Protein AF-A0A3C7Z8U1-F1 (afdb_monomer_lite)

Foldseek 3Di:
DPDDALVVVQVVVVCCQAVHPPDDDDDDDDDDDPPPLNRVLSVLVSVVVCVQRVVDHRNPPVCSVVSCCQQPVVNPHDNADPVRVVVSRD

Radius of gyration: 14.52 Å; chains: 1; bounding box: 38×21×35 Å

Structure (mmCIF, N/CA/C/O backbone):
data_AF-A0A3C7Z8U1-F1
#
_entry.id   AF-A0A3C7Z8U1-F1
#
loop_
_atom_site.group_PDB
_atom_site.id
_atom_site.type_symbol
_atom_site.label_atom_id
_atom_site.label_alt_id
_atom_site.label_comp_id
_atom_site.label_asym_id
_atom_site.label_entity_id
_atom_site.label_seq_id
_atom_site.pdbx_PDB_ins_code
_atom_site.Cartn_x
_atom_site.Cartn_y
_atom_site.Cartn_z
_atom_site.occupancy
_atom_site.B_iso_or_equiv
_atom_site.auth_seq_id
_atom_site.auth_comp_id
_atom_site.auth_asym_id
_atom_site.auth_atom_id
_atom_site.pdbx_PDB_model_num
ATOM 1 N N . MET A 1 1 ? 20.936 -1.540 -17.612 1.00 43.25 1 MET A N 1
ATOM 2 C CA . MET A 1 1 ? 20.476 -1.582 -16.206 1.00 43.25 1 MET A CA 1
ATOM 3 C C . MET A 1 1 ? 19.107 -2.236 -16.203 1.00 43.25 1 MET A C 1
ATOM 5 O O . MET A 1 1 ? 18.395 -1.993 -17.175 1.00 43.25 1 MET A O 1
ATOM 9 N N . PRO A 1 2 ? 18.745 -3.075 -15.2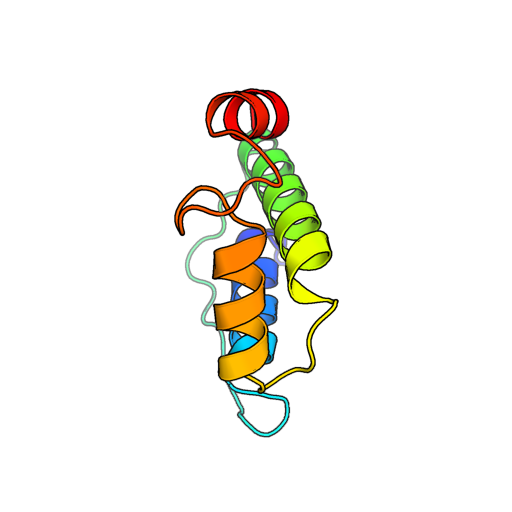17 1.00 46.03 2 PRO A N 1
ATOM 10 C CA . PRO A 1 2 ? 17.370 -3.551 -15.116 1.00 46.03 2 PRO A CA 1
ATOM 11 C C . PRO A 1 2 ? 16.482 -2.310 -15.004 1.00 46.03 2 PRO A C 1
ATOM 13 O O . PRO A 1 2 ? 16.688 -1.496 -14.103 1.00 46.03 2 PRO A O 1
ATOM 16 N N . GLN A 1 3 ? 15.595 -2.097 -15.975 1.00 50.50 3 GLN A N 1
ATOM 17 C CA . GLN A 1 3 ? 14.521 -1.124 -15.806 1.00 50.50 3 GLN A CA 1
ATOM 18 C C . GLN A 1 3 ? 13.666 -1.657 -14.663 1.00 50.50 3 GLN A C 1
ATOM 20 O O . GLN A 1 3 ? 13.385 -2.845 -14.670 1.00 50.50 3 GLN A O 1
ATOM 25 N N . VAL A 1 4 ? 13.393 -0.818 -13.665 1.00 56.16 4 VAL A N 1
ATOM 26 C CA . VAL A 1 4 ? 12.598 -1.162 -12.483 1.00 56.16 4 VAL A CA 1
ATOM 27 C C . VAL A 1 4 ? 11.190 -0.634 -12.721 1.00 56.16 4 VAL A C 1
ATOM 29 O O . VAL A 1 4 ? 11.020 0.563 -12.952 1.00 56.16 4 VAL A O 1
ATOM 32 N N . ASN A 1 5 ? 10.194 -1.511 -12.703 1.00 65.94 5 ASN A N 1
ATOM 33 C CA . ASN A 1 5 ? 8.790 -1.163 -12.809 1.00 65.94 5 ASN A CA 1
ATOM 34 C C . ASN A 1 5 ? 8.190 -0.881 -11.428 1.00 65.94 5 ASN A C 1
ATOM 36 O O . ASN A 1 5 ? 8.618 -1.402 -10.392 1.00 65.94 5 ASN A O 1
ATOM 40 N N . HIS A 1 6 ? 7.156 -0.048 -11.416 1.00 70.25 6 HIS A N 1
ATOM 41 C CA . HIS A 1 6 ? 6.506 0.372 -10.179 1.00 70.25 6 HIS A CA 1
ATOM 42 C C . HIS A 1 6 ? 5.666 -0.747 -9.546 1.00 70.25 6 HIS A C 1
ATOM 44 O O . HIS A 1 6 ? 5.331 -0.664 -8.367 1.00 70.25 6 HIS A O 1
ATOM 50 N N . SER A 1 7 ? 5.364 -1.825 -10.282 1.00 72.06 7 SER A N 1
ATOM 51 C CA . SER A 1 7 ? 4.767 -3.034 -9.706 1.00 72.06 7 SER A CA 1
ATOM 52 C C . SER A 1 7 ? 5.667 -3.670 -8.641 1.00 72.06 7 SER A C 1
ATOM 54 O O . SER A 1 7 ? 5.195 -3.958 -7.541 1.00 72.06 7 SER A O 1
ATOM 56 N N . THR A 1 8 ? 6.969 -3.811 -8.914 1.00 77.06 8 THR A N 1
ATOM 57 C CA . THR A 1 8 ? 7.925 -4.349 -7.933 1.00 77.06 8 THR A CA 1
ATOM 58 C C . THR A 1 8 ? 8.036 -3.441 -6.709 1.00 77.06 8 THR A C 1
ATOM 60 O O . THR A 1 8 ? 7.976 -3.919 -5.578 1.00 77.06 8 THR A O 1
ATOM 63 N N . GLU A 1 9 ? 8.121 -2.128 -6.929 1.00 78.88 9 GLU A N 1
ATOM 64 C CA . GLU A 1 9 ? 8.149 -1.132 -5.850 1.00 78.88 9 GLU A CA 1
ATOM 65 C C . GLU A 1 9 ? 6.876 -1.169 -4.995 1.00 78.88 9 GLU A C 1
ATOM 67 O O . GLU A 1 9 ? 6.932 -1.001 -3.777 1.00 78.88 9 GLU A O 1
ATOM 72 N N . SER A 1 10 ? 5.720 -1.414 -5.616 1.00 82.06 10 SER A N 1
ATOM 73 C CA . SER A 1 10 ? 4.449 -1.545 -4.909 1.00 82.06 10 SER A CA 1
ATOM 74 C C . SER A 1 10 ? 4.398 -2.797 -4.045 1.00 82.06 10 SER A C 1
ATOM 76 O O . SER A 1 10 ? 3.886 -2.733 -2.929 1.00 82.06 10 SER A O 1
ATOM 78 N N . VAL A 1 11 ? 4.917 -3.925 -4.534 1.00 82.81 11 VAL A N 1
ATOM 79 C CA . VAL A 1 11 ? 4.993 -5.162 -3.746 1.00 82.81 11 VAL A CA 1
ATOM 80 C C . VAL A 1 11 ? 5.930 -4.972 -2.560 1.00 82.81 11 VAL A C 1
ATOM 82 O O . VAL A 1 11 ? 5.548 -5.285 -1.438 1.00 82.81 11 VAL A O 1
ATOM 85 N N . GLU A 1 12 ? 7.117 -4.406 -2.780 1.00 85.75 12 GLU A N 1
ATOM 86 C CA . GLU A 1 12 ? 8.074 -4.122 -1.707 1.00 85.75 12 GLU A CA 1
ATOM 87 C C . GLU A 1 12 ? 7.481 -3.195 -0.640 1.00 85.75 12 GLU A C 1
ATOM 89 O O . GLU A 1 12 ? 7.565 -3.480 0.555 1.00 85.75 12 GLU A O 1
ATOM 94 N N . TYR A 1 13 ? 6.814 -2.121 -1.071 1.00 87.19 13 TYR A N 1
ATOM 95 C CA . TYR A 1 13 ? 6.127 -1.199 -0.174 1.00 87.19 13 TYR A CA 1
ATOM 96 C C . TYR A 1 13 ? 5.067 -1.912 0.673 1.00 87.19 13 TYR A C 1
ATOM 98 O O . TYR A 1 13 ? 5.061 -1.772 1.895 1.00 87.19 13 TYR A O 1
ATOM 106 N N . LEU A 1 14 ? 4.189 -2.700 0.044 1.00 85.69 14 LEU A N 1
ATOM 107 C CA . LEU A 1 14 ? 3.116 -3.403 0.748 1.00 85.69 14 LEU A CA 1
ATOM 108 C C . LEU A 1 14 ? 3.656 -4.468 1.703 1.00 85.69 14 LEU A C 1
ATOM 110 O O . LEU A 1 14 ? 3.154 -4.585 2.818 1.00 85.69 14 LEU A O 1
ATOM 114 N N . LEU A 1 15 ? 4.695 -5.207 1.304 1.00 86.44 15 LEU A N 1
ATOM 115 C CA . LEU A 1 15 ? 5.355 -6.173 2.181 1.00 86.44 15 LEU A CA 1
ATOM 116 C C . LEU A 1 15 ? 5.921 -5.487 3.422 1.00 86.44 15 LEU A C 1
ATOM 118 O O . LEU A 1 15 ? 5.705 -5.990 4.517 1.00 86.44 15 LEU A O 1
ATOM 122 N N . ARG A 1 16 ? 6.539 -4.309 3.280 1.00 87.38 16 ARG A N 1
ATOM 123 C CA . ARG A 1 16 ? 7.019 -3.527 4.426 1.00 87.38 16 ARG A CA 1
ATOM 124 C C . ARG A 1 16 ? 5.887 -3.025 5.316 1.00 87.38 16 ARG A C 1
ATOM 126 O O . ARG A 1 16 ? 5.957 -3.180 6.532 1.00 87.38 16 ARG A O 1
ATOM 133 N N . LYS A 1 17 ? 4.828 -2.466 4.718 1.00 87.81 17 LYS A N 1
ATOM 134 C CA . LYS A 1 17 ? 3.641 -1.988 5.447 1.00 87.81 17 LYS A CA 1
ATOM 135 C C . LYS A 1 17 ? 2.994 -3.100 6.266 1.00 87.81 17 LYS A C 1
ATOM 137 O O . LYS A 1 17 ? 2.609 -2.860 7.404 1.00 87.81 17 LYS A O 1
ATOM 142 N N . ILE A 1 18 ? 2.873 -4.290 5.680 1.00 83.00 18 ILE A N 1
ATOM 143 C CA . ILE A 1 18 ? 2.239 -5.442 6.314 1.00 83.00 18 ILE A CA 1
ATOM 144 C C . ILE A 1 18 ? 3.234 -6.092 7.272 1.00 83.00 18 ILE A C 1
ATOM 146 O O . ILE A 1 18 ? 3.050 -6.047 8.472 1.00 83.00 18 ILE A O 1
ATOM 150 N N . LEU A 1 19 ? 4.324 -6.678 6.802 1.00 84.81 19 LEU A N 1
ATOM 151 C CA . LEU A 1 19 ? 5.183 -7.525 7.637 1.00 84.81 19 LEU A CA 1
ATOM 152 C C . LEU A 1 19 ? 6.033 -6.743 8.652 1.00 84.81 19 LEU A C 1
ATOM 154 O O . LEU A 1 19 ? 6.558 -7.341 9.590 1.00 84.81 19 LEU A O 1
ATOM 158 N N . GLY A 1 20 ? 6.131 -5.422 8.498 1.00 83.19 20 GLY A N 1
ATOM 159 C CA . GLY A 1 20 ? 6.924 -4.560 9.361 1.00 83.19 20 GLY A CA 1
ATOM 160 C C . GLY A 1 20 ? 8.419 -4.580 9.014 1.00 83.19 20 GLY A C 1
ATOM 161 O O . GLY A 1 20 ? 8.872 -5.344 8.159 1.00 83.19 20 GLY A O 1
ATOM 162 N N . PRO A 1 21 ? 9.218 -3.725 9.673 1.00 81.06 21 PRO A N 1
ATOM 163 C CA . PRO A 1 21 ? 10.626 -3.502 9.333 1.00 81.06 21 PRO A CA 1
ATOM 164 C C . PRO A 1 21 ? 11.568 -4.647 9.738 1.00 81.06 21 PRO A C 1
ATOM 166 O O . PRO A 1 21 ? 12.731 -4.642 9.346 1.00 81.06 21 PRO A O 1
ATOM 169 N N . SER A 1 22 ? 11.106 -5.600 10.551 1.00 79.81 22 SER A N 1
ATOM 170 C CA . SER A 1 22 ? 11.920 -6.702 11.082 1.00 79.81 22 SER A CA 1
ATOM 171 C C . SER A 1 22 ? 11.945 -7.946 10.194 1.00 79.81 22 SER A C 1
ATOM 173 O O . SER A 1 22 ? 12.663 -8.895 10.505 1.00 79.81 22 SER A O 1
ATOM 175 N N . PHE A 1 23 ? 11.159 -7.973 9.118 1.00 81.50 23 PHE A N 1
ATOM 176 C CA . PHE A 1 23 ? 11.060 -9.128 8.239 1.00 81.50 23 PHE A CA 1
ATOM 177 C C . PHE A 1 23 ? 11.943 -8.934 7.000 1.00 81.50 23 PHE A C 1
ATOM 179 O O . PHE A 1 23 ? 11.914 -7.887 6.359 1.00 81.50 23 PHE A O 1
ATOM 186 N N . GLU A 1 24 ? 12.726 -9.954 6.649 1.00 82.00 24 GLU A N 1
ATOM 187 C CA . GLU A 1 24 ? 13.561 -9.949 5.444 1.00 82.00 24 GLU A CA 1
ATOM 188 C C . GLU A 1 24 ? 12.847 -10.659 4.287 1.00 82.00 24 GLU A C 1
ATOM 190 O O . GLU A 1 24 ? 12.332 -11.769 4.438 1.00 82.00 24 GLU A O 1
ATOM 195 N N . TRP A 1 25 ? 12.835 -10.044 3.104 1.00 78.31 25 TRP A N 1
ATOM 196 C CA . TRP A 1 25 ? 12.263 -10.626 1.889 1.00 78.31 25 TRP A CA 1
ATOM 197 C C . TRP A 1 25 ? 13.176 -10.413 0.685 1.00 78.31 25 TRP A C 1
ATOM 199 O O . TRP A 1 25 ? 13.909 -9.432 0.582 1.00 78.31 25 TRP A O 1
ATOM 209 N N . ILE A 1 26 ? 13.087 -11.338 -0.268 1.00 80.25 26 ILE A N 1
ATOM 210 C CA . ILE A 1 26 ? 13.781 -11.256 -1.552 1.00 80.25 26 ILE A CA 1
ATOM 211 C C . ILE A 1 26 ? 12.721 -11.295 -2.646 1.00 80.25 26 ILE A C 1
ATOM 213 O O . ILE A 1 26 ? 12.006 -12.286 -2.790 1.00 80.25 26 ILE A O 1
ATOM 217 N N . ILE A 1 27 ? 12.625 -10.224 -3.433 1.00 73.56 27 ILE A N 1
ATOM 218 C CA . ILE A 1 27 ? 11.729 -10.184 -4.591 1.00 73.56 27 ILE A CA 1
ATOM 219 C C . ILE A 1 27 ? 12.482 -10.715 -5.811 1.00 73.56 27 ILE A C 1
ATOM 221 O O . ILE A 1 27 ? 13.418 -10.085 -6.308 1.00 73.56 27 ILE A O 1
ATOM 225 N N . VAL A 1 28 ? 12.056 -11.875 -6.312 1.00 75.81 28 VAL A N 1
ATOM 226 C CA . VAL A 1 28 ? 12.590 -12.457 -7.550 1.00 75.81 28 VAL A CA 1
ATOM 227 C C . VAL A 1 28 ? 11.875 -11.831 -8.746 1.00 75.81 28 VAL A C 1
ATOM 229 O O . VAL A 1 28 ? 10.697 -12.082 -8.993 1.00 75.81 28 VAL A O 1
ATOM 232 N N . ARG A 1 29 ? 12.601 -11.010 -9.505 1.00 69.12 29 ARG A N 1
ATOM 233 C CA . ARG A 1 29 ? 12.063 -10.247 -10.639 1.00 69.12 29 ARG A CA 1
ATOM 234 C C . ARG A 1 29 ? 12.094 -11.094 -11.909 1.00 69.12 29 ARG A C 1
ATOM 236 O O . ARG A 1 29 ? 13.094 -11.124 -12.623 1.00 69.12 29 ARG A O 1
ATOM 243 N N . SER A 1 30 ? 11.014 -11.826 -12.174 1.00 54.53 30 SER A N 1
ATOM 244 C CA . SER A 1 30 ? 10.864 -12.608 -13.406 1.00 54.53 30 SER A CA 1
ATOM 245 C C . SER A 1 30 ? 10.028 -11.817 -14.418 1.00 54.53 30 SER A C 1
ATOM 247 O O . SER A 1 30 ? 8.822 -11.704 -14.271 1.00 54.53 30 SER A O 1
ATOM 249 N N . ALA A 1 31 ? 10.699 -11.247 -15.426 1.00 60.62 31 ALA A N 1
ATOM 250 C CA . ALA A 1 31 ? 10.127 -10.491 -16.550 1.00 60.62 31 ALA A CA 1
ATOM 251 C C . ALA A 1 31 ? 9.308 -9.233 -16.173 1.00 60.62 31 ALA A C 1
ATOM 253 O O . ALA A 1 31 ? 8.125 -9.295 -15.852 1.00 60.62 31 ALA A O 1
ATOM 254 N N . GLU A 1 32 ? 9.931 -8.059 -16.288 1.00 62.66 32 GLU A N 1
ATOM 255 C CA . GLU A 1 32 ? 9.247 -6.781 -16.074 1.00 62.66 32 GLU A CA 1
ATOM 256 C C . GLU A 1 32 ? 8.504 -6.306 -17.335 1.00 62.66 32 GLU A C 1
ATOM 258 O O . GLU A 1 32 ? 8.991 -6.429 -18.461 1.00 62.66 32 GLU A O 1
ATOM 263 N N . ASN A 1 33 ? 7.303 -5.757 -17.145 1.00 64.31 33 ASN A N 1
ATOM 264 C CA . ASN A 1 33 ? 6.498 -5.174 -18.216 1.00 64.31 33 ASN A CA 1
ATOM 265 C C . ASN A 1 33 ? 7.032 -3.775 -18.555 1.00 64.31 33 ASN A C 1
ATOM 267 O O . ASN A 1 33 ? 6.916 -2.857 -17.749 1.00 64.31 33 ASN A O 1
ATOM 271 N N . LEU A 1 34 ? 7.612 -3.621 -19.747 1.00 70.31 34 LEU A N 1
ATOM 272 C CA . LEU A 1 34 ? 8.265 -2.378 -20.185 1.00 70.31 34 LEU A CA 1
ATOM 273 C C . LEU A 1 34 ? 7.342 -1.439 -20.979 1.00 70.31 34 LEU A C 1
ATOM 275 O O . LEU A 1 34 ? 7.801 -0.452 -21.549 1.00 70.31 34 LEU A O 1
ATOM 279 N N . ASN A 1 35 ? 6.044 -1.741 -21.068 1.00 80.88 35 ASN A N 1
ATOM 280 C CA . ASN A 1 35 ? 5.099 -0.876 -21.767 1.00 80.88 35 ASN A CA 1
ATOM 281 C C . ASN A 1 35 ? 4.880 0.424 -20.971 1.00 80.88 35 ASN A C 1
ATOM 283 O O . ASN A 1 35 ? 4.408 0.386 -19.835 1.00 80.88 35 ASN A O 1
ATOM 287 N N . GLU A 1 36 ? 5.164 1.572 -21.586 1.00 77.50 36 GLU A N 1
ATOM 288 C CA . GLU A 1 36 ? 5.113 2.893 -20.941 1.00 77.50 36 GLU A CA 1
ATOM 289 C C . GLU A 1 36 ? 3.751 3.232 -20.312 1.00 77.50 36 GLU A C 1
ATOM 291 O O . GLU A 1 36 ? 3.700 3.845 -19.245 1.00 77.50 36 GLU A O 1
ATOM 296 N N . GLN A 1 37 ? 2.639 2.803 -20.922 1.00 77.75 37 GLN A N 1
ATOM 297 C CA . GLN A 1 37 ? 1.300 3.028 -20.365 1.00 77.75 37 GLN A CA 1
ATOM 298 C C . GLN A 1 37 ? 1.088 2.213 -19.088 1.00 77.75 37 GLN A C 1
ATOM 300 O O . GLN A 1 37 ? 0.534 2.720 -18.111 1.00 77.75 37 GLN A O 1
ATOM 305 N N . ASN A 1 38 ? 1.572 0.968 -19.070 1.00 74.38 38 ASN A N 1
ATOM 306 C CA . ASN A 1 38 ? 1.518 0.128 -17.877 1.00 74.38 38 ASN A CA 1
ATOM 307 C C . ASN A 1 38 ? 2.383 0.715 -16.763 1.00 74.38 38 ASN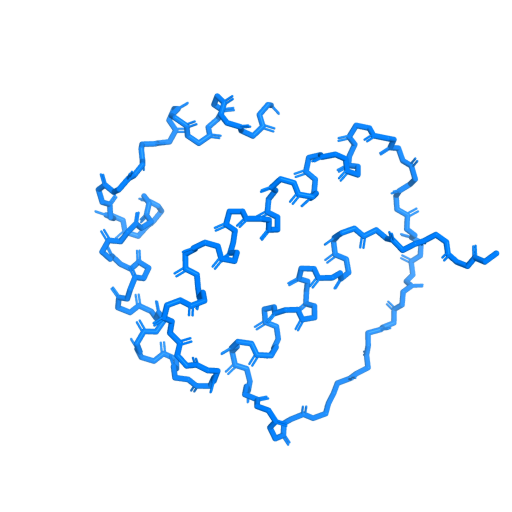 A C 1
ATOM 309 O O . ASN A 1 38 ? 1.902 0.838 -15.641 1.00 74.38 38 ASN A O 1
ATOM 313 N N . VAL A 1 39 ? 3.592 1.180 -17.085 1.00 79.06 39 VAL A N 1
ATOM 314 C CA . VAL A 1 39 ? 4.486 1.842 -16.124 1.00 79.06 39 VAL A CA 1
ATOM 315 C C . VAL A 1 39 ? 3.827 3.088 -15.520 1.00 79.06 39 VAL A C 1
ATOM 317 O O . VAL A 1 39 ? 3.827 3.258 -14.302 1.00 79.06 39 VAL A O 1
ATOM 320 N N . ALA A 1 40 ? 3.205 3.945 -16.337 1.00 80.25 40 ALA A N 1
ATOM 321 C CA . ALA A 1 40 ? 2.522 5.146 -15.851 1.00 80.25 40 ALA A CA 1
ATOM 322 C C . ALA A 1 40 ? 1.323 4.822 -14.940 1.00 80.25 40 ALA A C 1
ATOM 324 O O . ALA A 1 40 ? 1.147 5.456 -13.895 1.00 80.25 40 ALA A O 1
ATOM 325 N N . ARG A 1 41 ? 0.520 3.817 -15.312 1.00 79.56 41 ARG A N 1
ATOM 326 C CA . ARG A 1 41 ? -0.616 3.341 -14.510 1.00 79.56 41 ARG A CA 1
ATOM 327 C C . ARG A 1 41 ? -0.152 2.751 -13.177 1.00 79.56 41 ARG A C 1
ATOM 329 O O . ARG A 1 41 ? -0.723 3.066 -12.135 1.00 79.56 41 ARG A O 1
ATOM 336 N N . GLU A 1 42 ? 0.903 1.940 -13.197 1.00 80.56 42 GLU A N 1
ATOM 337 C CA . GLU A 1 42 ? 1.502 1.350 -11.996 1.00 80.56 42 GLU A CA 1
ATOM 338 C C . GLU A 1 42 ? 2.060 2.425 -11.056 1.00 80.56 42 GLU A C 1
ATOM 340 O O . GLU A 1 42 ? 1.801 2.369 -9.855 1.00 80.56 42 GLU A O 1
ATOM 345 N N . ARG A 1 43 ? 2.733 3.455 -11.590 1.00 83.31 43 ARG A N 1
ATOM 346 C CA . ARG A 1 43 ? 3.208 4.597 -10.791 1.00 83.31 43 ARG A CA 1
ATOM 347 C C . ARG A 1 43 ? 2.062 5.280 -10.053 1.00 83.31 43 ARG A C 1
ATOM 349 O O . ARG A 1 43 ? 2.146 5.519 -8.852 1.00 83.31 43 ARG A O 1
ATOM 356 N N . LYS A 1 44 ? 0.970 5.563 -10.768 1.00 83.06 44 LYS A N 1
ATOM 357 C CA . LYS A 1 44 ? -0.207 6.224 -10.195 1.00 83.06 44 LYS A CA 1
ATOM 358 C C . LYS A 1 44 ? -0.880 5.366 -9.125 1.00 83.06 44 LYS A C 1
ATOM 360 O O . LYS A 1 44 ? -1.288 5.877 -8.085 1.00 83.06 44 LYS A O 1
ATOM 365 N N . SER A 1 45 ? -0.953 4.057 -9.358 1.00 81.81 45 SER A N 1
ATOM 366 C CA . SER A 1 45 ? -1.448 3.098 -8.370 1.00 81.81 45 SER A CA 1
ATOM 367 C C . SER A 1 45 ? -0.591 3.101 -7.099 1.00 81.81 45 SER A C 1
ATOM 369 O O . SER A 1 45 ? -1.135 3.093 -5.994 1.00 81.81 45 SER A O 1
ATOM 371 N N . LEU A 1 46 ? 0.737 3.148 -7.236 1.00 84.56 46 LEU A N 1
ATOM 372 C CA . LEU A 1 46 ? 1.664 3.209 -6.105 1.00 84.56 46 LEU A CA 1
ATOM 373 C C . LEU A 1 46 ? 1.522 4.514 -5.310 1.00 84.56 46 LEU A C 1
ATOM 375 O O . LEU A 1 46 ? 1.485 4.480 -4.082 1.00 84.56 46 LEU A O 1
ATOM 379 N N . GLU A 1 47 ? 1.395 5.656 -5.986 1.00 86.81 47 GLU A N 1
ATOM 380 C CA . GLU A 1 47 ? 1.180 6.958 -5.337 1.00 86.81 47 GLU A CA 1
ATOM 381 C C . GLU A 1 47 ? -0.105 6.977 -4.497 1.00 86.81 47 GLU A C 1
ATOM 383 O O . GLU A 1 47 ? -0.068 7.377 -3.335 1.00 86.81 47 GLU A O 1
ATOM 388 N N . LEU A 1 48 ? -1.223 6.483 -5.040 1.00 82.25 48 LEU A N 1
ATOM 389 C CA . LEU A 1 48 ? -2.485 6.371 -4.295 1.00 82.25 48 LEU A CA 1
ATOM 390 C C . LEU A 1 48 ? -2.360 5.417 -3.105 1.00 82.25 48 LEU A C 1
ATOM 392 O O . LEU A 1 48 ? -2.851 5.701 -2.014 1.00 82.25 48 LEU A O 1
ATOM 396 N N . THR A 1 49 ? -1.663 4.297 -3.303 1.00 82.62 49 THR A N 1
ATOM 397 C CA . THR A 1 49 ? -1.418 3.318 -2.240 1.00 82.62 49 THR A CA 1
ATOM 398 C C . THR A 1 49 ? -0.644 3.951 -1.083 1.00 82.62 49 THR A C 1
ATOM 400 O O . THR A 1 49 ? -1.004 3.732 0.074 1.00 82.62 49 THR A O 1
ATOM 403 N N . ARG A 1 50 ? 0.368 4.775 -1.379 1.00 87.25 50 ARG A N 1
ATOM 404 C CA . ARG A 1 50 ? 1.131 5.532 -0.375 1.00 87.25 50 ARG A CA 1
ATOM 405 C C . ARG A 1 50 ? 0.276 6.572 0.340 1.00 87.25 50 ARG A C 1
ATOM 407 O O . ARG A 1 50 ? 0.268 6.599 1.562 1.00 87.25 50 ARG A O 1
ATOM 414 N N . GLN A 1 51 ? -0.514 7.357 -0.394 1.00 84.25 51 GLN A N 1
ATOM 415 C CA . GLN A 1 51 ? -1.402 8.369 0.197 1.00 84.25 51 GLN A CA 1
ATOM 416 C C . GLN A 1 51 ? -2.360 7.793 1.247 1.00 84.25 51 GLN A C 1
ATOM 418 O O . GLN A 1 51 ? -2.659 8.463 2.232 1.00 84.25 51 GLN A O 1
ATOM 423 N N . ILE A 1 52 ? -2.831 6.561 1.044 1.00 79.81 52 ILE A N 1
ATOM 424 C CA . ILE A 1 52 ? -3.715 5.884 1.994 1.00 79.81 52 ILE A CA 1
ATOM 425 C C . ILE A 1 52 ? -2.919 5.301 3.167 1.00 79.81 52 ILE A C 1
ATOM 427 O O . ILE A 1 52 ? -3.321 5.464 4.315 1.00 79.81 52 ILE A O 1
ATOM 431 N N . ASN A 1 53 ? -1.810 4.606 2.895 1.00 83.50 53 ASN A N 1
ATOM 432 C CA . ASN A 1 53 ? -1.156 3.753 3.891 1.00 83.50 53 ASN A CA 1
ATOM 433 C C . ASN A 1 53 ? -0.023 4.429 4.684 1.00 83.50 53 ASN A C 1
ATOM 435 O O . ASN A 1 53 ? 0.329 3.934 5.756 1.00 83.50 53 ASN A O 1
ATOM 439 N N . ASP A 1 54 ? 0.531 5.548 4.205 1.00 88.44 54 ASP A N 1
ATOM 440 C CA . ASP A 1 54 ? 1.608 6.286 4.891 1.00 88.44 54 ASP A CA 1
ATOM 441 C C . ASP A 1 54 ? 1.128 6.957 6.189 1.00 88.44 54 ASP A C 1
ATOM 443 O O . ASP A 1 54 ? 1.941 7.330 7.031 1.00 88.44 54 ASP A O 1
ATOM 447 N N . ALA A 1 55 ? -0.189 7.083 6.381 1.00 86.44 55 ALA A N 1
ATOM 448 C CA . ALA A 1 55 ? -0.781 7.562 7.629 1.00 86.44 55 ALA A CA 1
ATOM 449 C C . ALA A 1 55 ? -0.693 6.542 8.781 1.00 86.44 55 ALA A C 1
ATOM 451 O O . ALA A 1 55 ? -0.945 6.901 9.931 1.00 86.44 55 ALA A O 1
ATOM 452 N N . PHE A 1 56 ? -0.365 5.282 8.485 1.00 87.50 56 PHE A N 1
ATOM 453 C CA . PHE A 1 56 ? -0.272 4.202 9.468 1.00 87.50 56 PHE A CA 1
ATOM 454 C C . PHE A 1 56 ? 1.184 3.793 9.667 1.00 87.50 56 PHE A C 1
ATOM 456 O O . PHE A 1 56 ? 2.003 3.936 8.759 1.00 87.50 56 PHE A O 1
ATOM 463 N N . GLU A 1 57 ? 1.514 3.235 10.827 1.00 89.69 57 GLU A N 1
ATOM 464 C CA . GLU A 1 57 ? 2.844 2.674 11.076 1.00 89.69 57 GLU A CA 1
ATOM 465 C C . GLU A 1 57 ? 3.054 1.365 10.294 1.00 89.69 57 GLU A C 1
ATOM 467 O O . GLU A 1 57 ? 2.105 0.726 9.828 1.00 89.69 57 GLU A O 1
ATOM 472 N N . ASP A 1 58 ? 4.310 0.996 10.045 1.00 89.00 58 ASP A N 1
ATOM 473 C CA . ASP A 1 58 ? 4.656 -0.268 9.384 1.00 89.00 58 ASP A CA 1
ATOM 474 C C . ASP A 1 58 ? 4.495 -1.416 10.390 1.00 89.00 58 ASP A C 1
ATOM 476 O O . ASP A 1 58 ? 5.024 -1.347 11.497 1.00 89.00 58 ASP A O 1
ATOM 480 N N . GLY A 1 59 ? 3.786 -2.482 10.015 1.00 85.88 59 GLY A N 1
ATOM 481 C CA . GLY A 1 59 ? 3.520 -3.620 10.901 1.00 85.88 59 GLY A CA 1
ATOM 482 C C . GLY A 1 59 ? 2.269 -3.486 11.778 1.00 85.88 59 GLY A C 1
ATOM 483 O O . GLY A 1 59 ? 1.863 -4.475 12.385 1.00 85.88 59 GLY A O 1
ATOM 484 N N . ASP A 1 60 ? 1.606 -2.325 11.808 1.00 88.50 60 ASP A N 1
ATOM 485 C CA . ASP A 1 60 ? 0.325 -2.150 12.509 1.00 88.50 60 ASP A CA 1
ATOM 486 C C . ASP A 1 60 ? -0.850 -2.580 11.614 1.00 88.50 60 ASP A C 1
ATOM 488 O O . ASP A 1 60 ? -1.537 -1.772 10.980 1.00 88.50 60 ASP A O 1
ATOM 492 N N . HIS A 1 61 ? -1.054 -3.899 11.525 1.00 83.12 61 HIS A N 1
ATOM 493 C CA . HIS A 1 61 ? -2.089 -4.504 10.673 1.00 83.12 61 HIS A CA 1
ATOM 494 C C . HIS A 1 61 ? -3.485 -4.007 11.033 1.00 83.12 61 HIS A C 1
ATOM 496 O O . HIS A 1 61 ? -4.306 -3.772 10.146 1.00 83.12 61 HIS A O 1
ATOM 502 N N . ASP A 1 62 ? -3.745 -3.835 12.327 1.00 86.19 62 ASP A N 1
ATOM 503 C CA . ASP A 1 62 ? -5.044 -3.426 12.841 1.00 86.19 62 ASP A CA 1
ATOM 504 C C . ASP A 1 62 ? -5.359 -1.979 12.456 1.00 86.19 62 ASP A C 1
ATOM 506 O O . ASP A 1 62 ? -6.484 -1.694 12.029 1.00 86.19 62 ASP A O 1
ATOM 510 N N . ALA A 1 63 ? -4.393 -1.062 12.584 1.00 86.69 63 ALA A N 1
ATOM 511 C CA . ALA A 1 63 ? -4.572 0.327 12.172 1.00 86.69 63 ALA A CA 1
ATOM 512 C C . ALA A 1 63 ? -4.743 0.450 10.656 1.00 86.69 63 ALA A C 1
ATOM 514 O O . ALA A 1 63 ? -5.665 1.136 10.211 1.00 86.69 63 ALA A O 1
ATOM 515 N N . ILE A 1 64 ? -3.927 -0.262 9.870 1.00 84.56 64 ILE A N 1
ATOM 516 C CA . ILE A 1 64 ? -4.037 -0.288 8.405 1.00 84.56 64 ILE A CA 1
ATOM 517 C C . ILE A 1 64 ? -5.414 -0.814 7.988 1.00 84.56 64 ILE A C 1
ATOM 519 O O . ILE A 1 64 ? -6.115 -0.167 7.210 1.00 84.56 64 ILE A O 1
ATOM 523 N N . TYR A 1 65 ? -5.848 -1.953 8.535 1.00 84.12 65 TYR A N 1
ATOM 524 C CA . TYR A 1 65 ? -7.141 -2.544 8.198 1.00 84.12 65 TYR A CA 1
ATOM 525 C C . TYR A 1 65 ? -8.310 -1.620 8.568 1.00 84.12 65 TYR A C 1
ATOM 527 O O . TYR A 1 65 ? -9.172 -1.352 7.730 1.00 84.12 65 TYR A O 1
ATOM 535 N N . LYS A 1 66 ? -8.328 -1.060 9.786 1.00 85.69 66 LYS A N 1
ATOM 536 C CA . L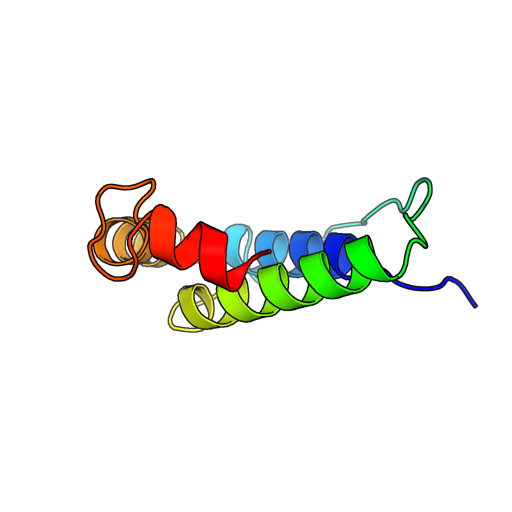YS A 1 66 ? -9.364 -0.095 10.212 1.00 85.69 66 LYS A CA 1
ATOM 537 C C . LYS A 1 66 ? -9.347 1.174 9.356 1.00 85.69 66 LYS A C 1
ATOM 539 O O . LYS A 1 66 ? -10.404 1.700 9.010 1.00 85.69 66 LYS A O 1
ATOM 544 N N . GLY A 1 67 ? -8.164 1.647 8.981 1.00 82.69 67 GLY A N 1
ATOM 545 C CA . GLY A 1 67 ? -7.981 2.768 8.069 1.00 82.69 67 GLY A CA 1
ATOM 546 C C . GLY A 1 67 ? -8.582 2.512 6.691 1.00 82.69 67 GLY A C 1
ATOM 547 O O . GLY A 1 67 ? -9.320 3.352 6.168 1.00 82.69 67 GLY A O 1
ATOM 548 N N . LEU A 1 68 ? -8.330 1.331 6.125 1.00 78.88 68 LEU A N 1
ATOM 549 C CA . LEU A 1 68 ? -8.886 0.904 4.840 1.00 78.88 68 LEU A CA 1
ATOM 550 C C . LEU A 1 68 ? -10.407 0.743 4.897 1.00 78.88 68 LEU A C 1
ATOM 552 O O . LEU A 1 68 ? -11.084 1.195 3.978 1.00 78.88 68 LEU A O 1
ATOM 556 N N . MET A 1 69 ? -10.954 0.193 5.984 1.00 81.81 69 MET A N 1
ATOM 557 C CA . MET A 1 69 ? -12.407 0.113 6.198 1.00 81.81 69 MET A CA 1
ATOM 558 C C . MET A 1 69 ? -13.085 1.489 6.155 1.00 81.81 69 MET A C 1
ATOM 560 O O . MET A 1 69 ? -14.192 1.618 5.642 1.00 81.81 69 MET A O 1
ATOM 564 N N . ASN A 1 70 ? -12.416 2.531 6.652 1.00 78.88 70 ASN A N 1
ATOM 565 C CA . ASN A 1 70 ? -12.968 3.887 6.662 1.00 78.88 70 ASN A CA 1
ATOM 566 C C . ASN A 1 70 ? -12.796 4.614 5.322 1.00 78.88 70 ASN A C 1
ATOM 568 O O . ASN A 1 70 ? -13.650 5.411 4.926 1.00 78.88 70 ASN A O 1
ATOM 572 N N . SER A 1 71 ? -11.681 4.366 4.632 1.00 72.75 71 SER A N 1
ATOM 573 C CA . SER A 1 71 ? -11.244 5.184 3.498 1.00 72.75 71 SER A CA 1
ATOM 574 C C . SER A 1 71 ? -11.474 4.547 2.128 1.00 72.75 71 SER A C 1
ATOM 576 O O . SER A 1 71 ? -11.749 5.252 1.160 1.00 72.75 71 SER A O 1
ATOM 578 N N . HIS A 1 72 ? -11.391 3.223 2.019 1.00 72.25 72 HIS A N 1
ATOM 579 C CA . HIS A 1 72 ? -11.312 2.548 0.733 1.00 72.25 72 HIS A CA 1
ATOM 580 C C . HIS A 1 72 ? -12.669 1.935 0.326 1.00 72.25 72 HIS A C 1
ATOM 582 O O . HIS A 1 72 ? -13.236 1.133 1.075 1.00 72.25 72 HIS A O 1
ATOM 588 N N . PRO A 1 73 ? -13.183 2.209 -0.888 1.00 68.06 73 PRO A N 1
ATOM 589 C CA . PRO A 1 73 ? -14.524 1.783 -1.309 1.00 68.06 73 PRO A CA 1
ATOM 590 C C . PRO A 1 73 ? -14.725 0.268 -1.348 1.00 68.06 73 PRO A C 1
ATOM 592 O O . PRO A 1 73 ? -15.822 -0.209 -1.078 1.00 68.06 73 PRO A O 1
ATOM 595 N N . ALA A 1 74 ? -13.675 -0.509 -1.636 1.00 71.06 74 ALA A N 1
ATOM 596 C CA . ALA A 1 74 ? -13.757 -1.976 -1.608 1.00 71.06 74 ALA A CA 1
ATOM 597 C C . ALA A 1 74 ? -14.097 -2.548 -0.216 1.00 71.06 74 ALA A C 1
ATOM 599 O O . ALA A 1 74 ? -14.569 -3.677 -0.126 1.00 71.06 74 ALA A O 1
ATOM 600 N N . TYR A 1 75 ? -13.883 -1.768 0.846 1.00 70.69 75 TYR A N 1
ATOM 601 C CA . TYR A 1 75 ? -14.184 -2.134 2.229 1.00 70.69 75 TYR A CA 1
ATOM 602 C C . TYR A 1 75 ? -15.414 -1.392 2.785 1.00 70.69 75 TYR A C 1
ATOM 604 O O . TYR A 1 75 ? -15.691 -1.455 3.979 1.00 70.69 75 TYR A O 1
ATOM 612 N N . GLY A 1 76 ? -16.165 -0.690 1.927 1.00 65.94 76 GLY A N 1
ATOM 613 C CA . GLY A 1 76 ? -17.310 0.131 2.332 1.00 65.94 76 GLY A CA 1
ATOM 614 C C . GLY A 1 76 ? -16.947 1.542 2.810 1.00 65.94 76 GLY A C 1
ATOM 615 O O . GLY A 1 76 ? -17.834 2.267 3.258 1.00 65.94 76 GLY A O 1
ATOM 616 N N . GLY A 1 77 ? -15.676 1.945 2.697 1.00 65.00 77 GLY A N 1
ATOM 617 C CA . GLY A 1 77 ? -15.208 3.298 2.999 1.00 65.00 77 GLY A CA 1
ATOM 618 C C . GLY A 1 77 ? -15.710 4.339 1.991 1.00 65.00 77 GLY A C 1
ATOM 619 O O . GLY A 1 77 ? -15.976 4.029 0.831 1.00 65.00 77 GLY A O 1
ATOM 620 N N . THR A 1 78 ? -15.846 5.592 2.430 1.00 60.06 78 THR A N 1
ATOM 621 C CA . THR A 1 78 ? -16.556 6.654 1.678 1.00 60.06 78 THR A CA 1
ATOM 622 C C . THR A 1 78 ? -15.641 7.686 1.014 1.00 60.06 78 THR A C 1
ATOM 624 O O . THR A 1 78 ? -16.130 8.644 0.422 1.00 60.06 78 THR A O 1
ATOM 627 N N . LEU A 1 79 ? -14.319 7.516 1.093 1.00 61.47 79 LEU A N 1
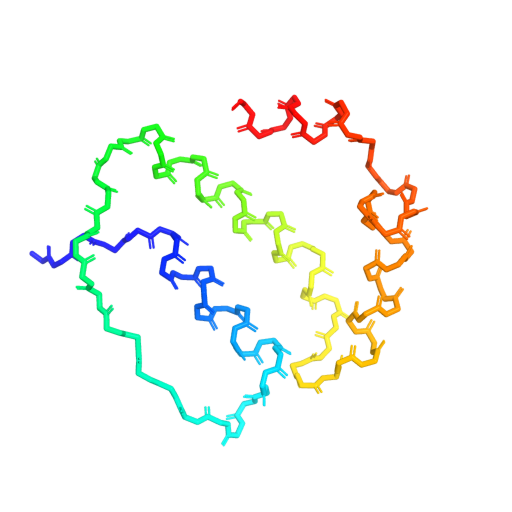ATOM 628 C CA . LEU A 1 79 ? -13.360 8.558 0.704 1.00 61.47 79 LEU A CA 1
ATOM 629 C C . LEU A 1 79 ? -13.208 8.706 -0.816 1.00 61.47 79 LEU A C 1
ATOM 631 O O . LEU A 1 79 ? -12.767 9.748 -1.293 1.00 61.47 79 LEU A O 1
ATOM 635 N N . THR A 1 80 ? -13.550 7.677 -1.593 1.00 61.75 80 THR A N 1
ATOM 636 C CA . THR A 1 80 ? -13.533 7.724 -3.063 1.00 61.75 80 THR A CA 1
ATOM 637 C C . THR A 1 80 ? -14.493 6.675 -3.612 1.00 61.75 80 THR A C 1
ATOM 639 O O . THR A 1 80 ? -14.465 5.530 -3.176 1.00 61.75 80 THR A O 1
ATOM 642 N N . THR A 1 81 ? -15.352 7.024 -4.564 1.00 70.31 81 THR A N 1
ATOM 643 C CA . THR A 1 81 ? -16.253 6.070 -5.234 1.00 70.31 81 THR A CA 1
ATOM 644 C C . THR A 1 81 ? -15.505 5.209 -6.264 1.00 70.31 81 THR A C 1
ATOM 646 O O . THR A 1 81 ? -14.429 5.573 -6.743 1.00 70.31 81 THR A O 1
ATOM 649 N N . ILE A 1 82 ? -16.079 4.063 -6.662 1.00 68.38 82 ILE A N 1
ATOM 650 C CA . ILE A 1 82 ? -15.501 3.201 -7.717 1.00 68.38 82 ILE A CA 1
ATOM 651 C C . ILE A 1 82 ? -15.326 3.971 -9.038 1.00 68.38 82 ILE A C 1
ATOM 653 O O . ILE A 1 82 ? -14.336 3.772 -9.743 1.00 68.38 82 ILE A O 1
ATOM 657 N N . ASP A 1 83 ? -16.252 4.870 -9.371 1.00 70.00 83 ASP A N 1
ATOM 658 C CA . ASP A 1 83 ? -16.192 5.650 -10.611 1.00 70.00 83 ASP A CA 1
ATOM 659 C C . ASP A 1 83 ? -15.117 6.746 -10.569 1.00 70.00 83 ASP A C 1
ATOM 661 O O . ASP A 1 83 ? -14.458 7.006 -11.579 1.00 70.00 83 ASP A O 1
ATOM 665 N N . GLU A 1 84 ? -14.871 7.344 -9.402 1.00 71.56 84 GLU A N 1
ATOM 666 C CA . GLU A 1 84 ? -13.740 8.255 -9.196 1.00 71.56 84 GLU A CA 1
ATOM 667 C C . GLU A 1 84 ? -12.405 7.515 -9.307 1.00 71.56 84 GLU A C 1
ATOM 669 O O . GLU A 1 84 ? -11.510 7.988 -10.007 1.00 71.56 84 GLU A O 1
ATOM 674 N N . LEU A 1 85 ? -12.291 6.318 -8.719 1.00 68.38 85 LEU A N 1
ATOM 675 C CA . LEU A 1 85 ? -11.098 5.480 -8.867 1.00 68.38 85 LEU A CA 1
ATOM 676 C C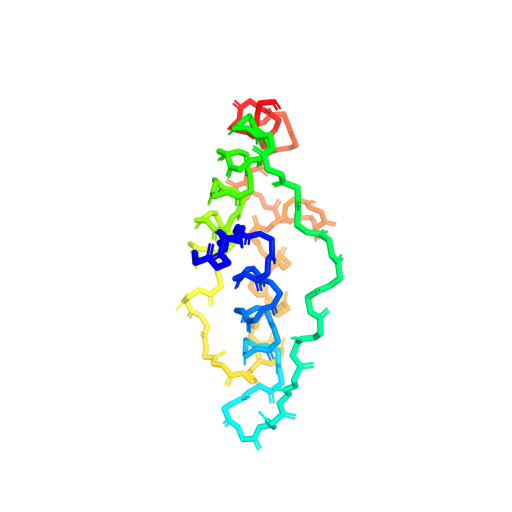 . LEU A 1 85 ? -10.829 5.118 -10.332 1.00 68.38 85 LEU A C 1
ATOM 678 O O . LEU A 1 85 ? -9.690 5.220 -10.779 1.00 68.38 85 LEU A O 1
ATOM 682 N N . ARG A 1 86 ? -11.863 4.759 -11.105 1.00 69.06 86 ARG A N 1
ATOM 683 C CA . ARG A 1 86 ? -11.732 4.484 -12.548 1.00 69.06 86 ARG A CA 1
ATOM 684 C C . ARG A 1 86 ? -11.245 5.705 -13.324 1.00 69.06 86 ARG A C 1
ATOM 686 O O . ARG A 1 86 ? -10.321 5.589 -14.120 1.00 69.06 86 ARG A O 1
ATOM 693 N N . ARG A 1 87 ? -11.810 6.888 -13.061 1.00 74.44 87 ARG A N 1
ATOM 694 C CA . ARG A 1 87 ? -11.396 8.138 -13.722 1.00 74.44 87 ARG A CA 1
ATOM 695 C C . ARG A 1 87 ? -9.956 8.524 -13.380 1.00 74.44 87 ARG A C 1
ATOM 697 O O . ARG A 1 87 ? -9.249 9.076 -14.219 1.00 74.44 87 ARG A O 1
ATOM 704 N N . ILE A 1 88 ? -9.530 8.260 -12.148 1.00 68.56 88 ILE A N 1
ATOM 705 C CA . ILE A 1 88 ? -8.164 8.520 -11.704 1.00 68.56 88 ILE A CA 1
ATOM 706 C C . ILE A 1 88 ? -7.210 7.505 -12.343 1.00 68.56 88 ILE A C 1
ATOM 708 O O . ILE A 1 88 ? -6.162 7.909 -12.831 1.00 68.56 88 ILE A O 1
ATOM 712 N N . LEU A 1 89 ? -7.533 6.216 -12.381 1.00 64.88 89 LEU A N 1
ATOM 713 C CA . LEU A 1 89 ? -6.583 5.186 -12.813 1.00 64.88 89 LEU A CA 1
ATOM 714 C C . LEU A 1 89 ? -6.438 5.040 -14.335 1.00 64.88 89 LEU A C 1
ATOM 716 O O . LEU A 1 89 ? -5.374 4.594 -14.762 1.00 64.88 89 LEU A O 1
ATOM 720 N N . GLY A 1 90 ? -7.423 5.499 -15.117 1.0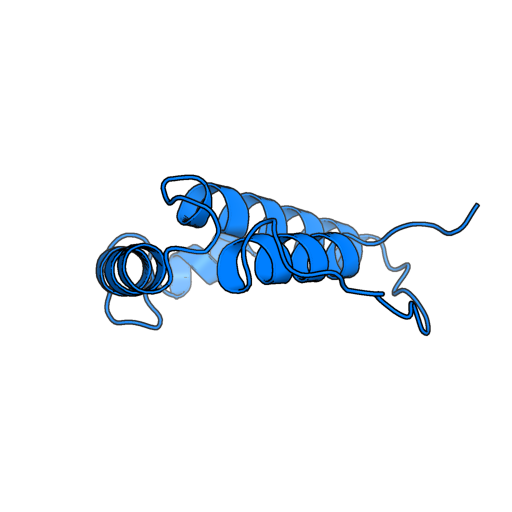0 58.19 90 GLY A N 1
ATOM 721 C CA . GLY A 1 90 ? -7.397 5.427 -16.583 1.00 58.19 90 GLY A CA 1
ATOM 722 C C . GLY A 1 90 ? -7.825 4.062 -17.090 1.00 58.19 90 GLY A C 1
ATOM 723 O O . GLY A 1 90 ? -7.000 3.124 -17.023 1.00 58.19 90 GLY A O 1
#

Sequence (90 aa):
MPQVNHSTESVEYLLRKILGPSFEWIIVRSAENLNEQNVARERKSLELTRQINDAFEDGDHDAIYKGLMNSHPAYGGTLTTIDELRRILG

pLDDT: mean 76.22, std 10.28, range [43.25, 89.69]

Secondary structure (DSSP, 8-state):
-PPPPHHHHHHHHHHHHHH-TT-------------HHHHHHHHHHHHHHHHHHTTS-TT-HHHHHHHHHHH-GGGT-SSS-HHHHHHHH-